Protein AF-A0A1Q6R7D3-F1 (afdb_monomer)

pLDDT: mean 74.4, std 11.04, range [52.72, 86.69]

Solvent-accessible surface area (backbone atoms only — not comparable to full-atom values): 3492 Å² total; per-residue (Å²): 145,59,70,69,57,55,57,50,50,52,51,50,52,51,53,48,50,52,49,52,48,53,51,49,26,50,53,49,31,50,49,39,45,72,75,67,48,54,62,71,57,33,24,69,74,35,77,46,53,67,68,58,47,50,51,51,45,53,66,74,75,106

Mean predicted aligned error: 9.53 Å

Nearest PDB structures (foldseek):
  7bhy-assembly2_C-2  TM=5.699E-01  e=1.162E+00  Bacillus subtilis subsp. subtilis str. 168
  7bhy-assembly1_A  TM=5.506E-01  e=1.600E+00  Bacillus subtilis subsp. subtilis str. 168
  3frw-assembly2_D  TM=6.578E-01  e=6.533E+00  Blautia obeum ATCC 29174
  3g1c-assembly1_A-2  TM=7.137E-01  e=8.995E+00  Lachnospira eligens ATCC 27750

Foldseek 3Di:
DPVVVVVVVVVVVVVVVVVVLLVCLLVQLLVCVVVVHDLVVSCVVSVDDSVSSVVSNVVSVD

Sequence (62 aa):
MGDVFEKFAAKRAKEAAEATTKENKIEFAKGLLADGMSIEFTVRHSKLSEAEVRELASKLSA

Structure (mmCIF, N/CA/C/O backbone):
data_AF-A0A1Q6R7D3-F1
#
_entry.id   AF-A0A1Q6R7D3-F1
#
loop_
_atom_site.group_PDB
_atom_site.id
_atom_site.type_symbol
_atom_site.label_atom_id
_atom_site.label_alt_id
_atom_site.label_comp_id
_atom_site.label_asym_id
_atom_site.label_entity_id
_atom_site.label_seq_id
_atom_site.pdbx_PDB_ins_code
_atom_site.Cartn_x
_atom_site.Cartn_y
_atom_site.Cartn_z
_atom_site.occupancy
_atom_site.B_iso_or_equiv
_atom_site.auth_seq_id
_atom_site.auth_comp_id
_atom_site.auth_asym_id
_atom_site.auth_atom_id
_atom_site.pdbx_PDB_model_num
ATOM 1 N N . MET A 1 1 ? 28.722 -8.957 -30.515 1.00 52.72 1 MET A N 1
ATOM 2 C CA . MET A 1 1 ? 28.570 -9.405 -29.109 1.00 52.72 1 MET A CA 1
ATOM 3 C C . MET A 1 1 ? 28.047 -8.254 -28.224 1.00 52.72 1 MET A C 1
ATOM 5 O O . MET A 1 1 ? 28.560 -8.067 -27.133 1.00 52.72 1 MET A O 1
ATOM 9 N N . GLY A 1 2 ? 27.059 -7.464 -28.679 1.00 55.16 2 GLY A N 1
ATOM 10 C CA . GLY A 1 2 ? 26.512 -6.306 -27.934 1.00 55.16 2 GLY A CA 1
ATOM 11 C C . GLY A 1 2 ? 25.020 -6.447 -27.598 1.00 55.16 2 GLY A C 1
ATOM 12 O O . GLY A 1 2 ? 24.610 -6.165 -26.479 1.00 55.16 2 GLY A O 1
ATOM 13 N N . ASP A 1 3 ? 24.236 -7.038 -28.503 1.00 56.47 3 ASP A N 1
ATOM 14 C CA . ASP A 1 3 ? 22.774 -7.174 -28.386 1.00 56.47 3 ASP A CA 1
ATOM 15 C C . ASP A 1 3 ? 22.239 -7.939 -27.167 1.00 56.47 3 ASP A C 1
ATOM 17 O O . ASP A 1 3 ? 21.102 -7.731 -26.737 1.00 56.47 3 ASP A O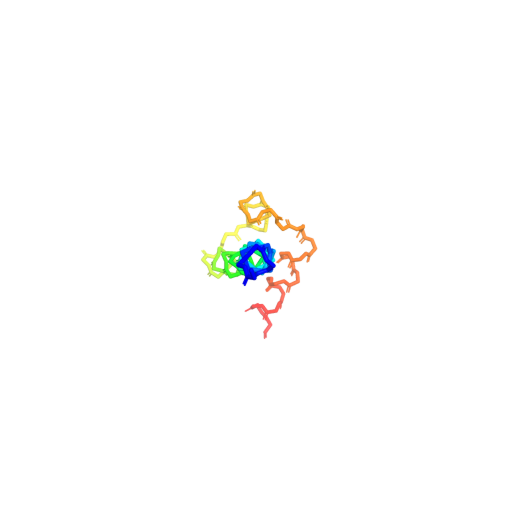 1
ATOM 21 N N . VAL A 1 4 ? 23.017 -8.868 -26.606 1.00 59.41 4 VAL A N 1
ATOM 22 C CA . VAL A 1 4 ? 22.532 -9.715 -25.503 1.00 59.41 4 VAL A CA 1
ATOM 23 C C . VAL A 1 4 ? 22.491 -8.931 -24.189 1.00 59.41 4 VAL A C 1
ATOM 25 O O . VAL A 1 4 ? 21.590 -9.145 -23.377 1.00 59.41 4 VAL A O 1
ATOM 28 N N . PHE A 1 5 ? 23.419 -7.988 -24.000 1.00 56.75 5 PHE A N 1
ATOM 29 C CA . PHE A 1 5 ? 23.492 -7.162 -22.795 1.00 56.75 5 PHE A CA 1
ATOM 30 C C . PHE A 1 5 ? 22.366 -6.126 -22.742 1.00 56.75 5 PHE A C 1
ATOM 32 O O . PHE A 1 5 ? 21.750 -5.965 -21.692 1.00 56.75 5 PHE A O 1
ATOM 39 N N . GLU A 1 6 ? 22.026 -5.490 -23.866 1.00 57.94 6 GLU A N 1
ATOM 40 C CA . GLU A 1 6 ? 20.929 -4.513 -23.924 1.00 57.94 6 GLU A CA 1
ATOM 41 C C . GLU A 1 6 ? 19.565 -5.147 -23.637 1.00 57.94 6 GLU A C 1
ATOM 43 O O . GLU A 1 6 ? 18.782 -4.601 -22.859 1.00 57.94 6 GLU A O 1
ATOM 48 N N . LYS A 1 7 ? 19.288 -6.350 -24.161 1.00 59.97 7 LYS A N 1
ATOM 49 C CA . LYS A 1 7 ? 18.054 -7.082 -23.818 1.00 59.97 7 LYS A CA 1
ATOM 50 C C . LYS A 1 7 ? 17.991 -7.471 -22.341 1.00 59.97 7 LYS A C 1
ATOM 52 O O . LYS A 1 7 ? 16.914 -7.420 -21.747 1.00 59.97 7 LYS A O 1
ATOM 57 N N . PHE A 1 8 ? 19.119 -7.850 -21.741 1.00 60.22 8 PHE A N 1
ATOM 58 C CA . PHE A 1 8 ? 19.174 -8.195 -20.319 1.00 60.22 8 PHE A CA 1
ATOM 59 C C . PHE A 1 8 ? 19.005 -6.966 -19.421 1.00 60.22 8 PHE A C 1
ATOM 61 O O . PHE A 1 8 ? 18.247 -7.019 -18.452 1.00 60.22 8 PHE A O 1
ATOM 68 N N . ALA A 1 9 ? 19.654 -5.854 -19.769 1.00 60.53 9 ALA A N 1
ATOM 69 C CA . ALA A 1 9 ? 19.530 -4.585 -19.064 1.00 60.53 9 ALA A CA 1
ATOM 70 C C . ALA A 1 9 ? 18.108 -4.021 -19.170 1.00 60.53 9 ALA A C 1
ATOM 72 O O . ALA A 1 9 ? 17.546 -3.612 -18.161 1.00 60.53 9 ALA A O 1
ATOM 73 N N . ALA A 1 10 ? 17.477 -4.086 -20.347 1.00 63.06 10 ALA A N 1
ATOM 74 C CA . ALA A 1 10 ? 16.092 -3.659 -20.531 1.00 63.06 10 ALA A CA 1
ATOM 75 C C . ALA A 1 10 ? 15.112 -4.510 -19.711 1.00 63.06 10 ALA A C 1
ATOM 77 O O . ALA A 1 10 ? 14.199 -3.975 -19.086 1.00 63.06 10 ALA A O 1
ATOM 78 N N . LYS A 1 11 ? 15.314 -5.834 -19.660 1.00 64.94 11 LYS A N 1
ATOM 79 C CA . LYS A 1 11 ? 14.476 -6.734 -18.857 1.00 64.94 11 LYS A CA 1
ATOM 80 C C . LYS A 1 11 ? 14.641 -6.472 -17.357 1.00 64.94 11 LYS A C 1
ATOM 82 O O . LYS A 1 11 ? 13.646 -6.350 -16.650 1.00 64.94 11 LYS A O 1
ATOM 87 N N . ARG A 1 12 ? 15.882 -6.288 -16.893 1.00 61.66 12 ARG A N 1
ATOM 88 C CA . ARG A 1 12 ? 16.192 -5.933 -15.500 1.00 61.66 12 ARG A CA 1
ATOM 89 C C . ARG A 1 12 ? 15.686 -4.549 -15.114 1.00 61.66 12 ARG A C 1
ATOM 91 O O . ARG A 1 12 ? 15.167 -4.406 -14.019 1.00 61.66 12 ARG A O 1
ATOM 98 N N . ALA A 1 13 ? 15.782 -3.560 -15.997 1.00 60.50 13 ALA A N 1
ATOM 99 C CA . ALA A 1 13 ? 15.241 -2.225 -15.764 1.00 60.50 13 ALA A CA 1
ATOM 100 C C . ALA A 1 13 ? 13.710 -2.245 -15.677 1.00 60.50 13 ALA A C 1
ATOM 102 O O . ALA A 1 13 ? 13.136 -1.545 -14.851 1.00 60.50 13 ALA A O 1
ATOM 103 N N . LYS A 1 14 ? 13.046 -3.081 -16.484 1.00 61.28 14 LYS A N 1
ATOM 104 C CA . LYS A 1 14 ? 11.590 -3.245 -16.438 1.00 61.28 14 LYS A CA 1
ATOM 105 C C . LYS A 1 14 ? 11.131 -3.961 -15.163 1.00 61.28 14 LYS A C 1
ATOM 107 O O . LYS A 1 14 ? 10.216 -3.481 -14.505 1.00 61.28 14 LYS A O 1
ATOM 112 N N . GLU A 1 15 ? 11.810 -5.041 -14.772 1.00 61.69 15 GLU A N 1
ATOM 113 C CA . GLU A 1 15 ? 11.551 -5.742 -13.503 1.00 61.69 15 GLU A CA 1
ATOM 114 C C . GLU A 1 15 ? 11.850 -4.858 -12.285 1.00 61.69 15 GLU A C 1
ATOM 116 O O . GLU A 1 15 ? 11.059 -4.828 -11.346 1.00 61.69 15 GLU A O 1
ATOM 121 N N . ALA A 1 16 ? 12.948 -4.098 -12.310 1.00 61.06 16 ALA A N 1
ATOM 122 C CA . ALA A 1 16 ? 13.288 -3.152 -11.253 1.00 61.06 16 ALA A CA 1
ATOM 123 C C . ALA A 1 16 ? 12.265 -2.017 -11.178 1.00 61.06 16 ALA A C 1
ATOM 125 O O . ALA A 1 16 ? 11.808 -1.694 -10.092 1.00 61.06 16 ALA A O 1
ATOM 126 N N . ALA A 1 17 ? 11.826 -1.465 -12.312 1.00 61.16 17 ALA A N 1
ATOM 127 C CA . ALA A 1 17 ? 10.773 -0.459 -12.328 1.00 61.16 17 ALA A CA 1
ATOM 128 C C . ALA A 1 17 ? 9.457 -1.012 -11.765 1.00 61.16 17 ALA A C 1
ATOM 130 O O . ALA A 1 17 ? 8.816 -0.335 -10.969 1.00 61.16 17 ALA A O 1
ATOM 131 N N . GLU A 1 18 ? 9.050 -2.236 -12.108 1.00 62.62 18 GLU A N 1
ATOM 132 C CA . GLU A 1 18 ? 7.840 -2.855 -11.549 1.00 62.62 18 GLU A CA 1
ATOM 133 C C . GLU A 1 18 ? 7.959 -3.149 -10.046 1.00 62.62 18 GLU A C 1
ATOM 135 O O . GLU A 1 18 ? 7.001 -2.905 -9.305 1.00 62.62 18 GLU A O 1
ATOM 140 N N . ALA A 1 19 ? 9.123 -3.616 -9.58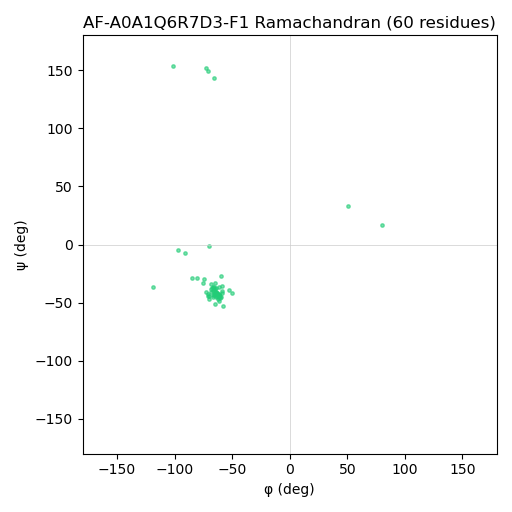6 1.00 62.69 19 ALA A N 1
ATOM 141 C CA . ALA A 1 19 ? 9.412 -3.835 -8.170 1.00 62.69 19 ALA A CA 1
ATOM 142 C C . ALA A 1 19 ? 9.408 -2.514 -7.391 1.00 62.69 19 ALA A C 1
ATOM 144 O O . ALA A 1 19 ? 8.633 -2.368 -6.448 1.00 62.69 19 ALA A O 1
A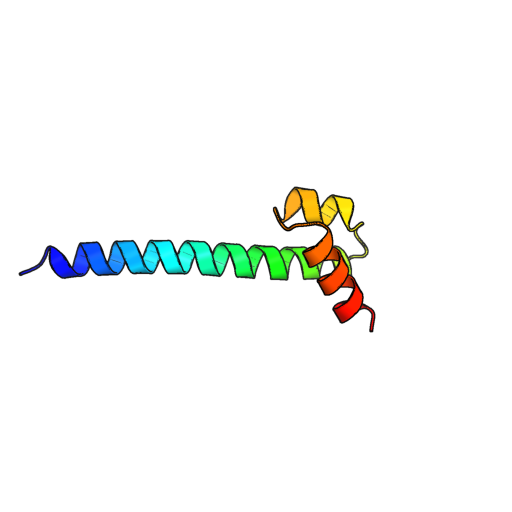TOM 145 N N . THR A 1 20 ? 10.143 -1.508 -7.871 1.00 63.38 20 THR A N 1
ATOM 146 C CA . THR A 1 20 ? 10.145 -0.152 -7.313 1.00 63.38 20 THR A CA 1
ATOM 147 C C . THR A 1 20 ? 8.753 0.459 -7.339 1.00 63.38 20 THR A C 1
ATOM 149 O O . THR A 1 20 ? 8.384 1.150 -6.404 1.00 63.38 20 THR A O 1
ATOM 152 N N . THR A 1 21 ? 7.928 0.186 -8.354 1.00 71.00 21 THR A N 1
ATOM 153 C CA . THR A 1 21 ? 6.551 0.694 -8.382 1.00 71.00 21 THR A CA 1
ATOM 154 C C . THR A 1 21 ? 5.704 0.036 -7.295 1.00 71.00 21 THR A C 1
ATOM 156 O O . THR A 1 21 ? 4.895 0.715 -6.674 1.00 71.00 21 THR A O 1
ATOM 159 N N . LYS A 1 22 ? 5.849 -1.273 -7.051 1.00 72.12 22 LYS A N 1
ATOM 160 C CA . LYS A 1 22 ? 5.136 -1.954 -5.957 1.00 72.12 22 LYS A CA 1
ATOM 161 C C . LYS A 1 22 ? 5.611 -1.469 -4.590 1.00 72.12 22 LYS A C 1
ATOM 163 O O . LYS A 1 22 ? 4.767 -1.153 -3.759 1.00 72.12 22 LYS A O 1
ATOM 168 N N . GLU A 1 23 ? 6.918 -1.348 -4.383 1.00 74.75 23 GLU A N 1
ATOM 169 C CA . GLU A 1 23 ? 7.482 -0.807 -3.143 1.00 74.75 23 GLU A CA 1
ATOM 170 C C . GLU A 1 23 ? 7.058 0.648 -2.921 1.00 74.75 23 GLU A C 1
ATOM 172 O O . GLU A 1 23 ? 6.515 0.949 -1.862 1.00 74.75 23 GLU A O 1
ATOM 177 N N . ASN A 1 24 ? 7.143 1.511 -3.941 1.00 80.56 24 ASN A N 1
ATOM 178 C CA . ASN A 1 24 ? 6.641 2.887 -3.860 1.00 80.56 24 ASN A CA 1
ATOM 179 C C . ASN A 1 24 ? 5.153 2.931 -3.540 1.00 80.56 24 ASN A C 1
ATOM 181 O O . ASN A 1 24 ? 4.731 3.792 -2.786 1.00 80.56 24 ASN A O 1
ATOM 185 N N . LYS A 1 25 ? 4.332 2.041 -4.108 1.00 82.38 25 LYS A N 1
ATOM 186 C CA . LYS A 1 25 ? 2.896 1.996 -3.797 1.00 82.38 25 LYS A CA 1
ATOM 187 C C . LYS A 1 25 ? 2.645 1.607 -2.344 1.00 82.38 25 LYS A C 1
ATOM 189 O O . LYS A 1 25 ? 1.732 2.150 -1.734 1.00 82.38 25 LYS A O 1
ATOM 194 N N . ILE A 1 26 ? 3.432 0.681 -1.799 1.00 82.56 26 IL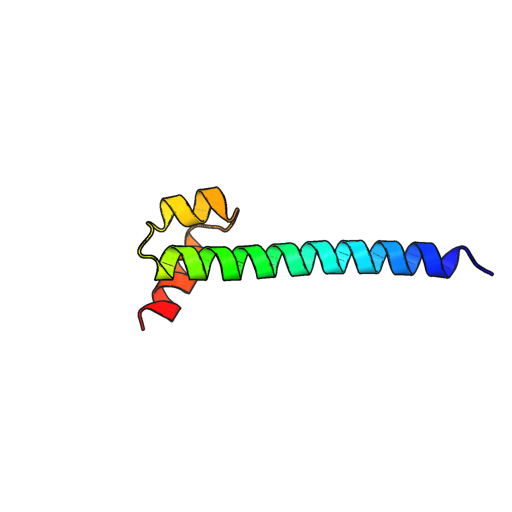E A N 1
ATOM 195 C CA . ILE A 1 26 ? 3.336 0.250 -0.401 1.00 82.56 26 ILE A CA 1
ATOM 196 C C . ILE A 1 26 ? 3.819 1.357 0.539 1.00 82.56 26 ILE A C 1
ATOM 198 O O . ILE A 1 26 ? 3.123 1.657 1.504 1.00 82.56 26 ILE A O 1
ATOM 202 N N . GLU A 1 27 ? 4.964 1.986 0.269 1.00 83.25 27 GLU A N 1
ATOM 203 C CA . GLU A 1 27 ? 5.440 3.142 1.042 1.00 83.25 27 GLU A CA 1
ATOM 204 C C . GLU A 1 27 ? 4.470 4.316 0.962 1.00 83.25 27 GLU A C 1
ATOM 206 O O . GLU A 1 27 ? 4.135 4.906 1.984 1.00 83.25 27 GLU A O 1
ATOM 211 N N . PHE A 1 28 ? 3.949 4.604 -0.230 1.00 84.56 28 PHE A N 1
ATOM 212 C CA . PHE A 1 28 ? 2.940 5.633 -0.426 1.00 84.56 28 PHE A CA 1
ATOM 213 C C . PHE A 1 28 ? 1.683 5.312 0.383 1.00 84.56 28 PHE A C 1
ATOM 215 O O . PHE A 1 28 ? 1.203 6.163 1.123 1.00 84.56 28 PHE A O 1
ATOM 222 N N . ALA A 1 29 ? 1.200 4.068 0.350 1.00 85.44 29 ALA A N 1
ATOM 223 C CA . ALA A 1 29 ? 0.053 3.661 1.149 1.00 85.44 29 ALA A CA 1
ATOM 224 C C . ALA A 1 29 ? 0.289 3.752 2.656 1.00 85.44 29 ALA A C 1
ATOM 226 O O . ALA A 1 29 ? -0.590 4.212 3.383 1.00 85.44 29 ALA A O 1
ATOM 227 N N . LYS A 1 30 ? 1.471 3.346 3.124 1.00 84.25 30 LYS A N 1
ATOM 228 C CA . LYS A 1 30 ? 1.878 3.505 4.522 1.00 84.25 30 LYS A CA 1
ATOM 229 C C . LYS A 1 30 ? 1.915 4.977 4.929 1.00 84.25 30 LYS A C 1
ATOM 231 O O . LYS A 1 30 ? 1.398 5.296 5.991 1.00 84.25 30 LYS A O 1
ATOM 236 N N . GLY A 1 31 ? 2.469 5.850 4.084 1.00 86.25 31 GLY A N 1
ATOM 237 C CA . GLY A 1 31 ? 2.487 7.297 4.296 1.00 86.25 31 GLY A CA 1
ATOM 238 C C . GLY A 1 31 ? 1.075 7.858 4.431 1.00 86.25 31 GLY A C 1
ATOM 239 O O . GLY A 1 31 ? 0.747 8.431 5.460 1.00 86.25 31 GLY A O 1
ATOM 240 N N . LEU A 1 32 ? 0.191 7.565 3.469 1.00 86.31 32 LEU A N 1
ATOM 241 C CA . LEU A 1 32 ? -1.198 8.030 3.523 1.00 86.31 32 LEU A CA 1
ATOM 242 C C . LEU A 1 32 ? -1.941 7.538 4.776 1.00 86.31 32 LEU A C 1
ATOM 244 O O . LEU A 1 32 ? -2.686 8.299 5.388 1.00 86.31 32 LEU A O 1
ATOM 248 N N . LEU A 1 33 ? -1.750 6.275 5.167 1.00 85.31 33 LEU A N 1
ATOM 249 C CA . LEU A 1 33 ? -2.355 5.728 6.385 1.00 85.31 33 LEU A CA 1
ATOM 250 C C . LEU A 1 33 ? -1.788 6.376 7.657 1.00 85.31 33 LEU A C 1
ATOM 252 O O . LEU A 1 33 ? -2.544 6.609 8.596 1.00 85.31 33 LEU A O 1
ATOM 256 N N . ALA A 1 34 ? -0.490 6.691 7.683 1.00 85.56 34 ALA A N 1
ATOM 257 C CA . ALA A 1 34 ? 0.152 7.399 8.790 1.00 85.56 34 ALA A CA 1
ATOM 258 C C . ALA A 1 34 ? -0.314 8.864 8.900 1.00 85.56 34 ALA A C 1
ATOM 260 O O . ALA A 1 34 ? -0.483 9.362 10.009 1.00 85.56 34 ALA A O 1
ATOM 261 N N . ASP A 1 35 ? -0.608 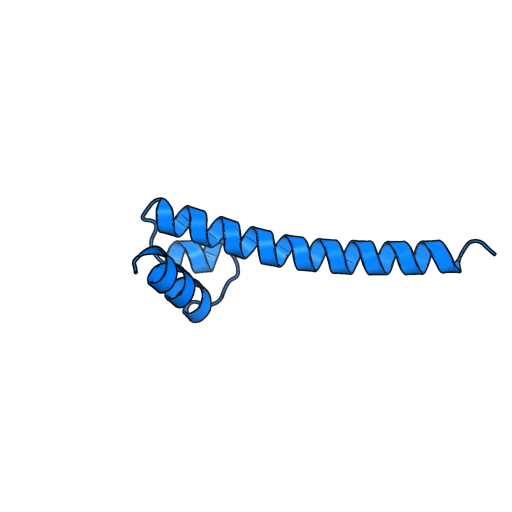9.519 7.771 1.00 84.75 35 ASP A N 1
ATOM 262 C CA . ASP A 1 35 ? -1.250 10.842 7.701 1.00 84.75 35 ASP A CA 1
ATOM 263 C C . ASP A 1 35 ? -2.734 10.822 8.138 1.00 84.75 35 ASP A C 1
ATOM 265 O O . ASP A 1 35 ? -3.401 11.858 8.159 1.00 84.75 35 ASP A O 1
ATOM 269 N N . GLY A 1 36 ? -3.280 9.653 8.498 1.00 82.50 36 GLY A N 1
ATOM 270 C CA . GLY A 1 36 ? -4.668 9.496 8.937 1.00 82.50 36 GLY A CA 1
ATOM 271 C C . GLY A 1 36 ? -5.680 9.439 7.790 1.00 82.50 36 GLY A C 1
ATOM 272 O O . GLY A 1 36 ? -6.880 9.618 8.016 1.00 82.50 36 GLY A O 1
ATOM 273 N N . MET A 1 37 ? -5.234 9.191 6.552 1.00 85.44 37 MET A N 1
ATOM 274 C CA . MET A 1 37 ? -6.144 9.028 5.419 1.00 85.44 37 MET A CA 1
ATOM 275 C C . MET A 1 37 ? -6.919 7.713 5.490 1.00 85.44 37 MET A C 1
ATOM 277 O O . MET A 1 37 ? -6.447 6.685 5.975 1.00 85.44 37 MET A O 1
ATOM 281 N N . SER A 1 38 ? -8.136 7.738 4.945 1.00 83.25 38 SER A N 1
ATOM 282 C CA . SER A 1 38 ? -9.002 6.561 4.879 1.00 83.25 38 SER A CA 1
ATOM 283 C C . SER A 1 38 ? -8.415 5.475 3.976 1.00 83.25 38 SER A C 1
ATOM 285 O O . SER A 1 38 ? -7.893 5.762 2.898 1.00 83.25 38 SER A O 1
ATOM 287 N N . ILE A 1 39 ? -8.602 4.212 4.373 1.00 83.44 39 ILE A N 1
ATOM 288 C CA . ILE A 1 39 ? -8.192 3.025 3.602 1.00 83.44 39 ILE A CA 1
ATOM 289 C C . ILE A 1 39 ? -8.685 3.113 2.150 1.00 83.44 39 ILE A C 1
ATOM 291 O O . ILE A 1 39 ? -7.921 2.858 1.225 1.00 83.44 39 ILE A O 1
ATOM 295 N N . GLU A 1 40 ? -9.922 3.561 1.937 1.00 83.69 40 GLU A N 1
ATOM 296 C CA . GLU A 1 40 ? -10.536 3.702 0.611 1.00 83.69 40 GLU A CA 1
ATOM 297 C C . GLU A 1 40 ? -9.783 4.693 -0.302 1.00 83.69 40 GLU A C 1
ATOM 299 O O . GLU A 1 40 ? -9.612 4.458 -1.503 1.00 83.69 40 GLU A O 1
ATOM 304 N N . PHE A 1 41 ? -9.258 5.776 0.281 1.00 83.00 41 PHE A N 1
ATOM 305 C CA . PHE A 1 41 ? -8.466 6.782 -0.425 1.00 83.00 41 PHE A CA 1
ATOM 306 C C . PHE A 1 41 ? -7.094 6.221 -0.813 1.00 83.00 41 PHE A C 1
ATOM 308 O O . PHE A 1 41 ? -6.652 6.336 -1.960 1.00 83.00 41 PHE A O 1
ATOM 315 N N . THR A 1 42 ? -6.457 5.526 0.126 1.00 84.00 42 THR A N 1
ATOM 316 C CA . THR A 1 42 ? -5.164 4.877 -0.072 1.00 84.00 42 THR A CA 1
ATOM 317 C C . THR A 1 42 ? -5.221 3.766 -1.122 1.00 84.00 42 THR A C 1
ATOM 319 O O . THR A 1 42 ? -4.330 3.679 -1.968 1.00 84.00 42 THR A O 1
ATOM 322 N N . VAL A 1 43 ? -6.284 2.958 -1.132 1.00 86.69 43 VAL A N 1
ATOM 323 C CA . VAL A 1 43 ? -6.552 1.902 -2.128 1.00 86.69 43 VAL A CA 1
ATOM 324 C C . VAL A 1 43 ? -6.692 2.494 -3.529 1.00 86.69 43 VAL A C 1
ATOM 326 O O . VAL A 1 43 ? -6.018 2.045 -4.462 1.00 86.69 43 VAL A O 1
ATOM 329 N N . ARG A 1 44 ? -7.496 3.560 -3.675 1.00 82.25 44 ARG A N 1
ATOM 330 C CA . ARG A 1 44 ? -7.684 4.252 -4.961 1.00 82.25 44 ARG A CA 1
ATOM 331 C C . ARG A 1 44 ? -6.395 4.854 -5.508 1.00 82.25 44 ARG A C 1
ATOM 333 O O . ARG A 1 44 ? -6.133 4.723 -6.702 1.00 82.25 44 ARG A O 1
ATOM 340 N N . HIS A 1 45 ? -5.596 5.503 -4.663 1.00 78.31 45 HIS A N 1
ATOM 341 C CA . HIS A 1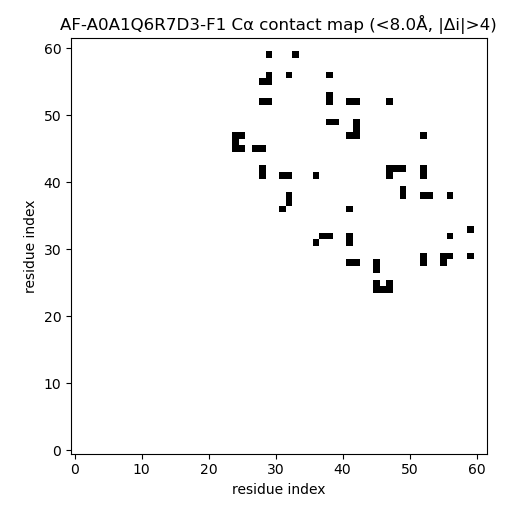 45 ? -4.396 6.207 -5.117 1.00 78.31 45 HIS A CA 1
ATOM 342 C C . HIS A 1 45 ? -3.157 5.304 -5.242 1.00 78.31 45 HIS A C 1
ATOM 344 O O . HIS A 1 45 ? -2.325 5.536 -6.117 1.00 78.31 45 HIS A O 1
ATOM 350 N N . SER A 1 46 ? -3.052 4.236 -4.446 1.00 73.19 46 SER A N 1
ATOM 351 C CA . SER A 1 46 ? -1.880 3.342 -4.447 1.00 73.19 46 SER A CA 1
ATOM 352 C C . SER A 1 46 ? -2.014 2.158 -5.407 1.00 73.19 46 SER A C 1
ATOM 354 O O . SER A 1 46 ? -1.050 1.422 -5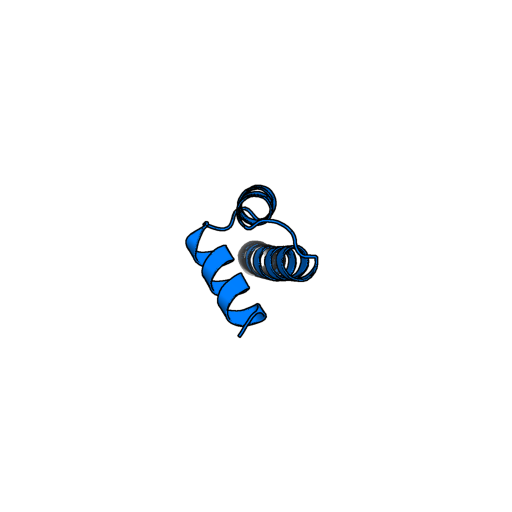.603 1.00 73.19 46 SER A O 1
ATOM 356 N N . LYS A 1 47 ? -3.186 1.936 -6.031 1.00 76.94 47 LYS A N 1
ATOM 357 C CA . LYS A 1 47 ? -3.476 0.716 -6.82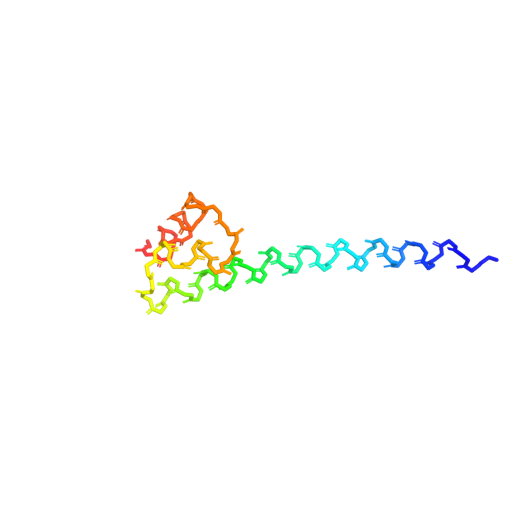1 1.00 76.94 47 LYS A CA 1
ATOM 358 C C . LYS A 1 47 ? -3.157 -0.574 -6.036 1.00 76.94 47 LYS A C 1
ATOM 360 O O . LYS A 1 47 ? -2.693 -1.551 -6.626 1.00 76.94 47 LYS A O 1
ATOM 365 N N . LEU A 1 48 ? -3.346 -0.543 -4.717 1.00 79.81 48 LEU A N 1
ATOM 366 C CA . LEU A 1 48 ? -3.243 -1.695 -3.820 1.00 79.81 48 LEU A CA 1
ATOM 367 C C . LEU A 1 48 ? -4.647 -2.189 -3.491 1.00 79.81 48 LEU A C 1
ATOM 369 O O . LEU A 1 48 ? -5.594 -1.410 -3.525 1.00 79.81 48 LEU A O 1
ATOM 373 N N . SER A 1 49 ? -4.784 -3.468 -3.161 1.00 82.44 49 SER A N 1
ATOM 374 C CA . SER A 1 49 ? -6.068 -4.023 -2.735 1.00 82.44 49 SER A CA 1
ATOM 375 C C . SER A 1 49 ? -6.440 -3.555 -1.329 1.00 82.44 49 SER A C 1
ATOM 377 O O . SER A 1 49 ? -5.575 -3.340 -0.483 1.00 82.44 49 SER A O 1
ATOM 379 N N . GLU A 1 50 ? -7.740 -3.477 -1.051 1.00 82.31 50 GLU A N 1
ATOM 380 C CA . GLU A 1 50 ? -8.279 -3.122 0.269 1.00 82.31 50 GLU A CA 1
ATOM 381 C C . GLU A 1 50 ? -7.702 -3.987 1.397 1.00 82.31 50 GLU A C 1
ATOM 383 O O . GLU A 1 50 ? -7.359 -3.473 2.457 1.00 82.31 50 GLU A O 1
ATOM 388 N N . ALA A 1 51 ? -7.509 -5.284 1.138 1.00 83.69 51 ALA A N 1
ATOM 389 C CA . ALA A 1 51 ? -6.883 -6.209 2.078 1.00 83.69 51 ALA A CA 1
ATOM 390 C C . ALA A 1 51 ? -5.429 -5.828 2.413 1.00 83.69 51 ALA A C 1
ATOM 392 O O . ALA A 1 51 ? -5.068 -5.799 3.585 1.00 83.69 51 ALA A O 1
ATOM 393 N N . GLU A 1 52 ? -4.625 -5.475 1.404 1.00 82.12 52 GLU A N 1
ATOM 394 C CA . GLU A 1 52 ? -3.224 -5.062 1.581 1.00 82.12 52 GLU A CA 1
ATOM 395 C C . GLU A 1 52 ? -3.147 -3.771 2.401 1.00 82.12 52 GLU A C 1
ATOM 397 O O . GLU A 1 52 ? -2.379 -3.669 3.351 1.00 82.12 52 GLU A O 1
ATOM 402 N N . VAL A 1 53 ? -3.992 -2.787 2.078 1.00 84.19 53 VAL A N 1
ATOM 403 C CA . VAL A 1 53 ? -4.029 -1.503 2.792 1.00 84.19 53 VAL A CA 1
ATOM 404 C C . VAL A 1 53 ? -4.531 -1.683 4.227 1.00 84.19 53 VAL A C 1
ATOM 406 O O . VAL A 1 53 ? -4.003 -1.059 5.143 1.00 84.19 53 VAL A O 1
ATOM 409 N N . ARG A 1 54 ? -5.497 -2.575 4.460 1.00 84.19 54 ARG A N 1
ATOM 410 C CA . ARG A 1 54 ? -5.991 -2.898 5.804 1.00 84.19 54 ARG A CA 1
ATOM 411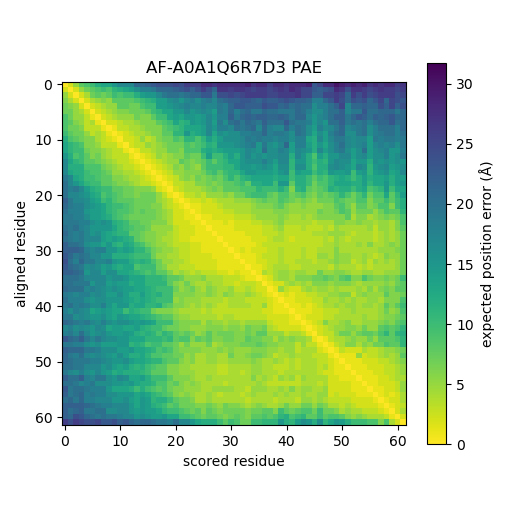 C C . ARG A 1 54 ? -4.949 -3.635 6.643 1.00 84.19 54 ARG A C 1
ATOM 413 O O . ARG A 1 54 ? -4.825 -3.344 7.829 1.00 84.19 54 ARG A O 1
ATOM 420 N N . GLU A 1 55 ? -4.176 -4.537 6.041 1.00 85.62 55 GLU A N 1
ATOM 421 C CA . GLU A 1 55 ? -3.050 -5.194 6.712 1.00 85.62 55 GLU A CA 1
ATOM 422 C C . GLU A 1 55 ? -1.937 -4.189 7.044 1.00 85.62 55 GLU A C 1
ATOM 424 O O . GLU A 1 55 ? -1.427 -4.184 8.164 1.00 85.62 55 GLU A O 1
ATOM 429 N N . LEU A 1 56 ? -1.600 -3.294 6.108 1.00 84.38 56 LEU A N 1
ATOM 430 C CA . LEU A 1 56 ? -0.633 -2.216 6.329 1.00 84.38 56 LEU A CA 1
ATOM 431 C C . LEU A 1 56 ? -1.073 -1.284 7.461 1.00 84.38 56 LEU A C 1
ATOM 433 O O . LEU A 1 56 ? -0.265 -0.980 8.335 1.00 84.38 56 LEU A O 1
ATOM 437 N N . ALA A 1 57 ? -2.346 -0.887 7.485 1.00 82.38 57 ALA A N 1
ATOM 438 C CA . ALA A 1 57 ? -2.918 -0.073 8.554 1.00 82.38 57 ALA A CA 1
ATOM 439 C C . ALA A 1 57 ? -2.876 -0.806 9.902 1.00 82.38 57 ALA A C 1
ATOM 441 O O . ALA A 1 57 ? -2.466 -0.233 10.907 1.00 82.38 57 ALA A O 1
ATOM 442 N N . SER A 1 58 ? -3.240 -2.093 9.919 1.00 84.44 58 SER A N 1
ATOM 443 C CA . SER A 1 58 ? -3.202 -2.911 11.133 1.00 84.44 58 SER A CA 1
ATOM 444 C C . SER A 1 58 ? -1.783 -3.108 11.665 1.00 84.44 58 SER A C 1
ATOM 446 O O . SER A 1 58 ? -1.619 -3.190 12.874 1.00 84.44 58 SER A O 1
ATOM 448 N N . LYS A 1 59 ? -0.768 -3.181 10.794 1.00 82.56 59 LYS A N 1
ATOM 449 C CA . LYS A 1 59 ? 0.653 -3.245 11.181 1.00 82.56 59 LYS A CA 1
ATOM 450 C C . LYS A 1 59 ? 1.213 -1.905 11.662 1.00 82.56 59 LYS A C 1
ATOM 452 O O . LYS A 1 59 ? 2.154 -1.908 12.439 1.00 82.56 59 LYS A O 1
ATOM 457 N N . LEU A 1 60 ? 0.692 -0.784 11.160 1.00 74.56 60 LEU A N 1
ATOM 458 C CA . LEU A 1 60 ? 1.098 0.572 11.558 1.00 74.56 60 LEU A CA 1
ATOM 459 C C . LEU A 1 60 ? 0.451 1.025 12.870 1.00 74.56 60 LEU A C 1
ATOM 461 O O . LEU A 1 60 ? 1.016 1.855 13.572 1.00 74.56 60 LEU A O 1
ATOM 465 N N . SER A 1 61 ? -0.744 0.513 13.168 1.00 66.81 61 SER A N 1
ATOM 466 C CA . SER A 1 61 ? -1.521 0.878 14.354 1.00 66.81 61 SER A CA 1
ATOM 467 C C . SER A 1 61 ? -1.365 -0.100 15.529 1.00 66.81 61 SER A C 1
ATOM 469 O O . SER A 1 61 ? -1.964 0.150 16.577 1.00 66.81 61 SER A O 1
ATOM 471 N N . ALA A 1 62 ? -0.635 -1.206 15.344 1.00 58.25 62 ALA A N 1
ATOM 472 C CA . ALA A 1 62 ? -0.289 -2.187 16.378 1.00 58.25 62 ALA A CA 1
ATOM 473 C C . ALA A 1 62 ? 1.074 -1.864 16.999 1.00 58.25 62 ALA A C 1
ATOM 475 O O . ALA A 1 62 ? 1.193 -2.030 18.232 1.00 58.25 62 ALA A O 1
#

Organism: NCBI:txid626940

Radius of gyration: 16.23 Å; Cα contacts (8 Å, |Δi|>4): 35; chains: 1; bounding box: 39×21×46 Å

Secondary structure (DSSP, 8-state):
--HHHHHHHHHHHHHHHHHHHHHHHHHHHHHHHHTT--HHHHHHHHT--HHHHHHHHHHH--